Protein AF-A0AB33KIT2-F1 (afdb_monomer_lite)

Foldseek 3Di:
DQFFKWKWFFAAPQQFTQFIDIDGPVCPPDDPPDPDDDPSVRVGPCCVRGPDIDTGGQRPDPPDDQCVRPVPDPRDDPPPDRDDGGDHD

Radius of gyration: 14.67 Å; chains: 1; bounding box: 26×31×40 Å

Organism: NCBI:txid3231512

Secondary structure (DSSP, 8-state):
----EEEEEEE-TT-BEEEEEEEEGGG-S--SS----GGGGTT-S-GGG--EEEEEEE---SS---TTT-TTS-S--SSPPPPPTT-B-

Structure (mmCIF, N/CA/C/O backbone):
data_AF-A0AB33KIT2-F1
#
_entry.id   AF-A0AB33KIT2-F1
#
loop_
_atom_site.group_PDB
_atom_site.id
_atom_site.type_symbol
_atom_site.label_atom_id
_atom_site.label_alt_id
_atom_site.label_comp_id
_atom_site.label_asym_id
_atom_site.label_entity_id
_atom_site.label_seq_id
_atom_site.pdbx_PDB_ins_code
_atom_site.Cartn_x
_atom_site.Cartn_y
_atom_site.Cartn_z
_atom_site.occupancy
_atom_site.B_iso_or_equiv
_atom_site.auth_seq_id
_atom_site.auth_comp_id
_atom_site.auth_asym_id
_atom_site.auth_atom_id
_atom_site.pdbx_PDB_model_num
ATOM 1 N N . MET A 1 1 ? 15.714 -14.034 -11.181 1.00 46.72 1 MET A N 1
ATOM 2 C CA . MET A 1 1 ? 14.269 -14.203 -11.416 1.00 46.72 1 MET A CA 1
ATOM 3 C C . MET A 1 1 ? 13.619 -12.979 -10.822 1.00 46.72 1 MET A C 1
ATOM 5 O O . MET A 1 1 ? 13.681 -12.829 -9.609 1.00 46.72 1 MET A O 1
ATOM 9 N N . ASP A 1 2 ? 13.104 -12.093 -11.667 1.00 54.00 2 ASP A N 1
ATOM 10 C CA . ASP A 1 2 ? 12.370 -10.909 -11.222 1.00 54.00 2 ASP A CA 1
ATOM 11 C C . ASP A 1 2 ? 11.031 -11.419 -10.678 1.00 54.00 2 ASP A C 1
ATOM 13 O O . ASP A 1 2 ? 10.152 -11.831 -11.434 1.00 54.00 2 ASP A O 1
ATOM 17 N N . ALA A 1 3 ? 10.936 -11.565 -9.357 1.00 57.47 3 ALA A N 1
ATOM 18 C CA . ALA A 1 3 ? 9.724 -12.060 -8.724 1.00 57.47 3 ALA A CA 1
ATOM 19 C C . ALA A 1 3 ? 8.640 -10.983 -8.832 1.00 57.47 3 ALA A C 1
ATOM 21 O O . ALA A 1 3 ? 8.893 -9.832 -8.481 1.00 57.47 3 ALA A O 1
ATOM 22 N N . CYS A 1 4 ? 7.434 -11.354 -9.277 1.00 67.69 4 CYS A N 1
ATOM 23 C CA . CYS A 1 4 ? 6.283 -10.459 -9.180 1.00 67.69 4 CYS A CA 1
ATOM 24 C C . CYS A 1 4 ? 6.101 -10.065 -7.712 1.00 67.69 4 CYS A C 1
ATOM 26 O O . CYS A 1 4 ? 5.876 -10.940 -6.862 1.00 67.69 4 CYS A O 1
ATOM 28 N N . ALA A 1 5 ? 6.237 -8.768 -7.447 1.00 77.88 5 ALA A N 1
ATOM 29 C CA . ALA A 1 5 ? 6.088 -8.170 -6.137 1.00 77.88 5 ALA A CA 1
ATOM 30 C C . ALA A 1 5 ? 4.892 -7.215 -6.130 1.00 77.88 5 ALA A C 1
ATOM 32 O O . ALA A 1 5 ? 4.543 -6.601 -7.142 1.00 77.88 5 ALA A O 1
ATOM 33 N N . VAL A 1 6 ? 4.250 -7.114 -4.977 1.00 83.25 6 VAL A N 1
ATOM 34 C CA . VAL A 1 6 ? 3.225 -6.112 -4.687 1.00 83.25 6 VAL A CA 1
ATOM 35 C C . VAL A 1 6 ? 3.507 -5.534 -3.310 1.00 83.25 6 VAL A C 1
ATOM 37 O O . VAL A 1 6 ? 4.074 -6.220 -2.459 1.00 83.25 6 VAL A O 1
ATOM 40 N N . ASP A 1 7 ? 3.107 -4.293 -3.083 1.00 87.56 7 ASP A N 1
ATOM 41 C CA . ASP A 1 7 ? 3.073 -3.723 -1.743 1.00 87.56 7 ASP A CA 1
ATOM 42 C C . ASP A 1 7 ? 1.700 -4.014 -1.134 1.00 87.56 7 ASP A C 1
ATOM 44 O O . ASP A 1 7 ? 0.667 -3.650 -1.695 1.00 87.56 7 ASP A O 1
ATOM 48 N N . ALA A 1 8 ? 1.683 -4.723 -0.009 1.00 89.12 8 ALA A N 1
ATOM 49 C CA . ALA A 1 8 ? 0.494 -4.920 0.805 1.00 89.12 8 ALA A CA 1
ATOM 50 C C . ALA A 1 8 ? 0.432 -3.801 1.84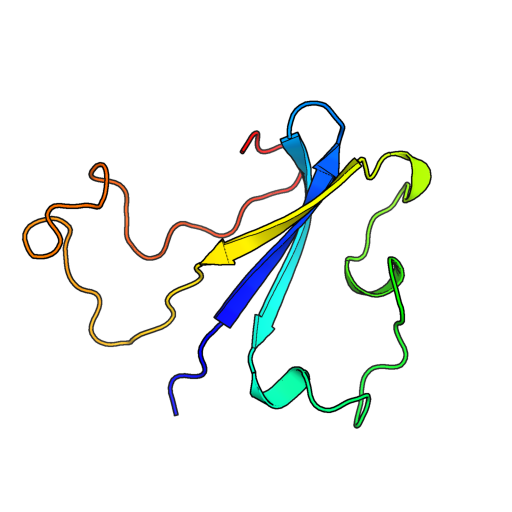7 1.00 89.12 8 ALA A C 1
ATOM 52 O O . ALA A 1 8 ? 1.311 -3.715 2.705 1.00 89.12 8 ALA A O 1
ATOM 53 N N . CYS A 1 9 ? -0.590 -2.955 1.762 1.00 90.69 9 CYS A N 1
ATOM 54 C CA . CYS A 1 9 ? -0.740 -1.764 2.591 1.00 90.69 9 CYS A CA 1
ATOM 55 C C . CYS A 1 9 ? -2.034 -1.825 3.399 1.00 90.69 9 CYS A C 1
ATOM 57 O O . CYS A 1 9 ? -3.118 -1.911 2.822 1.00 90.69 9 CYS A O 1
ATOM 59 N N . ALA A 1 10 ? -1.921 -1.765 4.724 1.00 92.81 10 ALA A N 1
ATOM 60 C CA . ALA A 1 10 ? -3.057 -1.521 5.601 1.00 92.81 10 ALA A CA 1
ATOM 61 C C . ALA A 1 10 ? -3.453 -0.046 5.515 1.00 92.81 10 ALA A C 1
ATOM 63 O O . ALA A 1 10 ? -2.585 0.829 5.594 1.00 92.81 10 ALA A O 1
ATOM 64 N N . VAL A 1 11 ? -4.748 0.224 5.382 1.00 94.06 11 VAL A N 1
ATOM 65 C CA . VAL A 1 11 ? -5.287 1.584 5.309 1.00 94.06 11 VAL A CA 1
ATOM 66 C C . VAL A 1 11 ? -6.455 1.782 6.266 1.00 94.06 11 VAL A C 1
ATOM 68 O O . VAL A 1 11 ? -7.145 0.821 6.614 1.00 94.06 11 VAL A O 1
ATOM 71 N N . ASP A 1 12 ? -6.672 3.031 6.669 1.00 94.69 12 ASP A N 1
ATOM 72 C CA . ASP A 1 12 ? -7.882 3.447 7.379 1.00 94.69 12 ASP A CA 1
ATOM 73 C C . ASP A 1 12 ? -9.077 3.660 6.425 1.00 94.69 12 ASP A C 1
ATOM 75 O O . ASP A 1 12 ? -8.969 3.512 5.203 1.00 94.69 12 ASP A O 1
ATOM 79 N N . GLU A 1 13 ? -10.223 4.050 6.987 1.00 95.94 13 GLU A N 1
ATOM 80 C CA . GLU A 1 13 ? -11.466 4.328 6.246 1.00 95.94 13 GLU A CA 1
ATOM 81 C C . GLU A 1 13 ? -11.326 5.426 5.169 1.00 95.94 13 GLU A C 1
ATOM 83 O O . GLU A 1 13 ? -12.101 5.476 4.211 1.00 95.94 13 GLU A O 1
ATOM 88 N N . ASN A 1 14 ? -10.323 6.300 5.295 1.00 96.00 14 ASN A N 1
ATOM 89 C CA . ASN A 1 14 ? -10.033 7.390 4.363 1.00 96.00 14 ASN A CA 1
ATOM 90 C C . ASN A 1 14 ? -8.945 7.019 3.345 1.00 96.00 14 ASN A C 1
ATOM 92 O O . ASN A 1 14 ? -8.506 7.885 2.578 1.00 96.00 14 ASN A O 1
ATOM 96 N N . ARG A 1 15 ? -8.533 5.743 3.318 1.00 93.31 15 ARG A N 1
ATOM 97 C CA . ARG A 1 15 ? -7.431 5.207 2.507 1.00 93.31 15 ARG A CA 1
ATOM 98 C C . ARG A 1 15 ? -6.072 5.815 2.852 1.00 93.31 15 ARG A C 1
ATOM 100 O O . ARG A 1 15 ? -5.189 5.883 1.997 1.00 93.31 15 ARG A O 1
ATOM 107 N N . VAL A 1 16 ? -5.886 6.249 4.096 1.00 94.69 16 VAL A N 1
ATOM 108 C CA . VAL A 1 16 ? -4.580 6.673 4.603 1.00 94.69 16 VAL A CA 1
ATOM 109 C C . VAL A 1 16 ? -3.790 5.444 5.029 1.00 94.69 16 VAL A C 1
ATOM 111 O O . VAL A 1 16 ? -4.276 4.593 5.771 1.00 94.69 16 VAL A O 1
ATOM 114 N N . THR A 1 17 ? -2.554 5.353 4.557 1.00 93.31 17 THR A N 1
ATOM 115 C CA . THR A 1 17 ? -1.648 4.235 4.813 1.00 93.31 17 THR A CA 1
ATOM 116 C C . THR A 1 17 ? -1.247 4.178 6.286 1.00 93.31 17 THR A C 1
ATOM 118 O O . THR A 1 17 ? -0.624 5.101 6.813 1.00 93.31 17 THR A O 1
ATOM 121 N N . LEU A 1 18 ? -1.548 3.059 6.942 1.00 92.62 18 LEU A N 1
ATOM 122 C CA . LEU A 1 18 ? -1.159 2.761 8.323 1.00 92.62 18 LEU A CA 1
ATOM 123 C C . LEU A 1 18 ? 0.173 1.998 8.390 1.00 92.62 18 LEU A C 1
ATOM 125 O O . LEU A 1 18 ? 0.935 2.177 9.339 1.00 92.62 18 LEU A O 1
ATOM 129 N N . GLY A 1 19 ? 0.468 1.198 7.363 1.00 89.94 19 GLY A N 1
ATOM 130 C CA . GLY A 1 19 ? 1.719 0.458 7.194 1.00 89.94 19 GLY A CA 1
ATOM 131 C C . GLY A 1 19 ? 1.720 -0.344 5.892 1.00 89.94 19 GLY A C 1
ATOM 132 O O . GLY A 1 19 ? 0.666 -0.806 5.455 1.00 89.94 19 GLY A O 1
ATOM 133 N N . CYS A 1 20 ? 2.890 -0.506 5.269 1.00 88.19 20 CYS A N 1
ATOM 134 C CA . CYS A 1 20 ? 3.060 -1.253 4.022 1.00 88.19 20 CYS A CA 1
ATOM 135 C C . CYS A 1 20 ? 4.225 -2.235 4.106 1.00 88.19 20 CYS A C 1
ATOM 137 O O . CYS A 1 20 ? 5.261 -1.953 4.711 1.00 88.19 20 CYS A O 1
ATOM 139 N N . ARG A 1 21 ? 4.092 -3.364 3.409 1.00 86.31 21 ARG A N 1
ATOM 140 C CA . ARG A 1 21 ? 5.169 -4.338 3.230 1.00 86.31 21 ARG A CA 1
ATOM 141 C C . ARG A 1 21 ? 5.199 -4.838 1.793 1.00 86.31 21 ARG A C 1
ATOM 143 O O . ARG A 1 21 ? 4.161 -5.195 1.249 1.00 86.31 21 ARG A O 1
ATOM 150 N N . ALA A 1 22 ? 6.391 -4.906 1.203 1.00 84.81 22 ALA A N 1
ATOM 151 C CA . ALA A 1 22 ? 6.600 -5.536 -0.097 1.00 84.81 22 ALA A CA 1
ATOM 152 C C . ALA A 1 22 ? 6.576 -7.062 0.039 1.00 84.81 22 ALA A C 1
ATOM 154 O O . ALA A 1 22 ? 7.238 -7.634 0.912 1.00 84.81 22 ALA A O 1
ATOM 155 N N . ILE A 1 23 ? 5.815 -7.718 -0.832 1.00 80.75 23 ILE A N 1
ATOM 156 C CA . ILE A 1 23 ? 5.531 -9.151 -0.766 1.00 80.75 23 ILE A CA 1
ATOM 157 C C . ILE A 1 23 ? 5.715 -9.749 -2.152 1.00 80.75 23 ILE A C 1
ATOM 159 O O . ILE A 1 23 ? 5.363 -9.131 -3.155 1.00 80.75 23 ILE A O 1
ATOM 163 N N . SER A 1 24 ? 6.283 -10.947 -2.232 1.00 78.25 24 SER A N 1
ATOM 164 C CA . SER A 1 24 ? 6.570 -11.594 -3.514 1.00 78.25 24 SER A CA 1
ATOM 165 C C . SER A 1 24 ? 6.100 -13.042 -3.537 1.00 78.25 24 SER A C 1
ATOM 167 O O . SER A 1 24 ? 6.058 -13.718 -2.512 1.00 78.25 24 SER A O 1
ATOM 169 N N . SER A 1 25 ? 5.756 -13.539 -4.727 1.00 67.19 25 SER A N 1
ATOM 170 C CA . SER A 1 25 ? 5.239 -14.908 -4.916 1.00 67.19 25 SER A CA 1
ATOM 171 C C . SER A 1 25 ? 6.057 -16.048 -4.267 1.00 67.19 25 SER A C 1
ATOM 173 O O . SER A 1 25 ? 5.424 -16.981 -3.772 1.00 67.19 25 SER A O 1
ATOM 175 N N . PRO A 1 26 ? 7.404 -16.007 -4.156 1.00 65.25 26 PRO A N 1
ATOM 176 C CA . PRO A 1 26 ? 8.161 -17.034 -3.432 1.00 65.25 26 PRO A CA 1
ATOM 177 C C . PRO A 1 26 ? 7.850 -17.095 -1.926 1.00 65.25 26 PRO A C 1
ATOM 179 O O . PRO A 1 26 ? 8.084 -18.124 -1.304 1.00 65.25 26 PRO A O 1
ATOM 182 N N . GLN A 1 27 ? 7.319 -16.015 -1.342 1.00 61.84 27 GLN A N 1
ATOM 183 C CA . GLN A 1 27 ? 6.979 -15.902 0.084 1.00 61.84 27 GLN A CA 1
ATOM 184 C C . GLN A 1 27 ? 5.545 -16.370 0.387 1.00 61.84 27 GLN A C 1
ATOM 186 O O . GLN A 1 27 ? 5.200 -16.570 1.547 1.00 61.84 27 GLN A O 1
ATOM 191 N N . ALA A 1 28 ? 4.701 -16.548 -0.638 1.00 57.59 28 ALA A N 1
ATOM 192 C CA . ALA A 1 28 ? 3.285 -16.889 -0.472 1.00 57.59 28 ALA A CA 1
ATOM 193 C C . ALA A 1 28 ? 3.031 -18.381 -0.156 1.00 57.59 28 ALA A C 1
ATOM 195 O O . ALA A 1 28 ? 1.912 -18.749 0.200 1.00 57.59 28 ALA A O 1
ATOM 196 N N . PHE A 1 29 ? 4.049 -19.248 -0.242 1.00 53.78 29 PHE A N 1
ATOM 197 C CA . PHE A 1 29 ? 3.948 -20.666 0.133 1.00 53.78 29 PHE A CA 1
ATOM 198 C C . PHE A 1 29 ? 4.288 -20.908 1.615 1.00 53.78 29 PHE A C 1
ATOM 200 O O . PHE A 1 29 ? 5.244 -21.612 1.918 1.00 53.78 29 PHE A O 1
ATOM 207 N N . GLY A 1 30 ? 3.474 -20.372 2.534 1.00 55.66 30 GLY A N 1
ATOM 208 C CA . GLY A 1 30 ? 3.518 -20.702 3.971 1.00 55.66 30 GLY A CA 1
ATOM 209 C C . GLY A 1 30 ? 4.831 -20.350 4.700 1.00 55.66 30 GLY A C 1
ATOM 210 O O . GLY A 1 30 ? 5.827 -19.982 4.080 1.00 55.66 30 GLY A O 1
ATOM 211 N N . PRO A 1 31 ? 4.864 -20.420 6.043 1.00 49.28 31 PRO A N 1
ATOM 212 C CA . PRO A 1 31 ? 6.017 -19.963 6.803 1.00 49.28 31 PRO A CA 1
ATOM 213 C C . PRO A 1 31 ? 7.137 -21.004 6.727 1.00 49.28 31 PRO A C 1
ATOM 215 O O . PRO A 1 31 ? 7.130 -21.988 7.462 1.00 49.28 31 PRO A O 1
ATOM 218 N N . ALA A 1 32 ? 8.113 -20.793 5.846 1.00 55.38 32 ALA A N 1
ATOM 219 C CA . ALA A 1 32 ? 9.416 -21.432 6.016 1.00 55.38 32 ALA A CA 1
ATOM 220 C C . ALA A 1 32 ? 10.261 -20.680 7.068 1.00 55.38 32 ALA A C 1
ATOM 222 O O . ALA A 1 32 ? 11.012 -21.329 7.785 1.00 55.38 32 ALA A O 1
ATOM 223 N N . ASP A 1 33 ? 10.067 -19.354 7.217 1.00 63.19 33 ASP A N 1
ATOM 224 C CA . ASP A 1 33 ? 10.911 -18.482 8.062 1.00 63.19 33 ASP A CA 1
ATOM 225 C C . ASP A 1 33 ? 10.191 -17.308 8.788 1.00 63.19 33 ASP A C 1
ATOM 227 O O . ASP A 1 33 ? 10.835 -16.604 9.565 1.00 63.19 33 ASP A O 1
ATOM 231 N N . ASP A 1 34 ? 8.887 -17.048 8.579 1.00 69.75 34 ASP A N 1
ATOM 232 C CA . ASP A 1 34 ? 8.172 -15.910 9.213 1.00 69.75 34 ASP A CA 1
ATOM 233 C C . ASP A 1 34 ? 6.976 -16.387 10.055 1.00 69.75 34 ASP A C 1
ATOM 235 O O . ASP A 1 34 ? 6.018 -16.937 9.521 1.00 69.75 34 ASP A O 1
ATOM 239 N N . SER A 1 35 ? 7.021 -16.187 11.377 1.00 72.50 35 SER A N 1
ATOM 240 C CA . SER A 1 35 ? 5.972 -16.623 12.314 1.00 72.50 35 SER A CA 1
ATOM 241 C C . SER A 1 35 ? 4.757 -15.691 12.382 1.00 72.50 35 SER A C 1
ATOM 243 O O . SER A 1 35 ? 3.783 -16.016 13.065 1.00 72.50 35 SER A O 1
ATOM 245 N N . ARG A 1 36 ? 4.801 -14.531 11.715 1.00 72.69 36 ARG A N 1
ATOM 246 C CA . ARG A 1 36 ? 3.710 -13.547 11.721 1.00 72.69 36 ARG A CA 1
ATOM 247 C C . ARG A 1 36 ? 2.494 -14.074 10.958 1.00 72.69 36 ARG A C 1
ATOM 249 O O . ARG A 1 36 ? 2.619 -14.618 9.864 1.00 72.69 36 ARG A O 1
ATOM 256 N N . THR A 1 37 ? 1.305 -13.873 11.522 1.00 69.44 37 THR A N 1
ATOM 257 C CA . THR A 1 37 ? 0.022 -14.262 10.914 1.00 69.44 37 THR A CA 1
ATOM 258 C C . THR A 1 37 ? -0.957 -13.094 10.949 1.00 69.44 37 THR A C 1
ATOM 260 O O . THR A 1 37 ? -0.874 -12.256 11.842 1.00 69.44 37 THR A O 1
ATOM 263 N N . GLY A 1 38 ? -1.875 -13.029 9.983 1.00 68.19 38 GLY A N 1
ATOM 264 C CA . GLY A 1 38 ? -2.896 -11.979 9.941 1.00 68.19 38 GLY A CA 1
ATOM 265 C C . GLY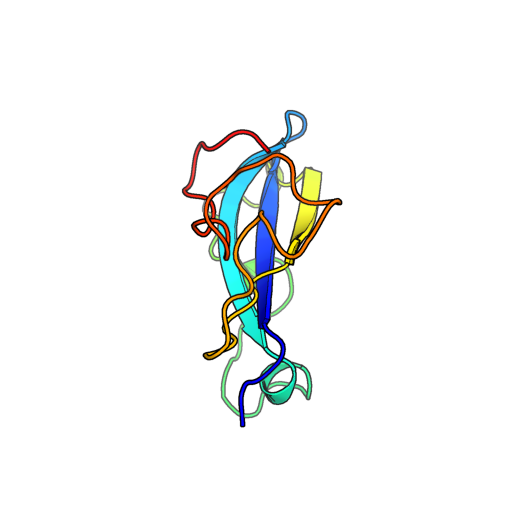 A 1 38 ? -2.312 -10.562 9.875 1.00 68.19 38 GLY A C 1
ATOM 266 O O . GLY A 1 38 ? -1.408 -10.285 9.087 1.00 68.19 38 GLY A O 1
ATOM 267 N N . ASP A 1 39 ? -2.839 -9.677 10.715 1.00 67.69 39 ASP A N 1
ATOM 268 C CA . ASP A 1 39 ? -2.448 -8.271 10.885 1.00 67.69 39 ASP A CA 1
ATOM 269 C C . ASP A 1 39 ? -0.995 -8.088 11.353 1.00 67.69 39 ASP A C 1
ATOM 271 O O . ASP A 1 39 ? -0.330 -7.135 10.941 1.00 67.69 39 ASP A O 1
ATOM 275 N N . GLN A 1 40 ? -0.449 -9.047 12.113 1.00 70.81 40 GLN A N 1
ATOM 2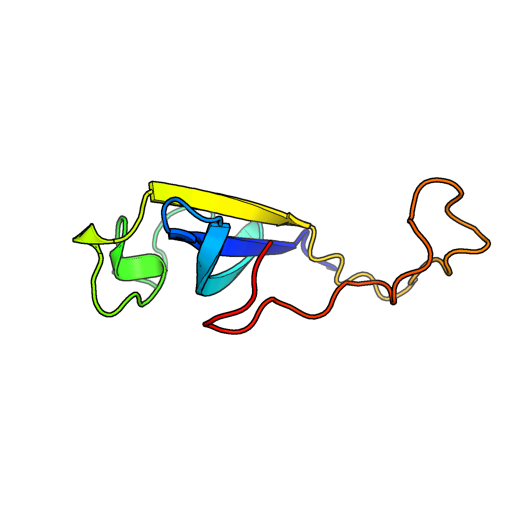76 C CA . GLN A 1 40 ? 0.948 -9.028 12.579 1.00 70.81 40 GLN A CA 1
ATOM 277 C C . GLN A 1 40 ? 1.959 -8.978 11.430 1.00 70.81 40 GLN A C 1
ATOM 279 O O . GLN A 1 40 ? 3.131 -8.661 11.631 1.00 70.81 40 GLN A O 1
ATOM 284 N N . TRP A 1 41 ? 1.537 -9.333 10.218 1.00 73.12 41 TRP A N 1
ATOM 285 C CA . TRP A 1 41 ? 2.404 -9.347 9.054 1.00 73.12 41 TRP A CA 1
ATOM 286 C C . TRP A 1 41 ? 2.655 -7.957 8.449 1.00 73.12 41 TRP A C 1
ATOM 288 O O . TRP A 1 41 ? 3.672 -7.782 7.767 1.00 73.12 41 TRP A O 1
ATOM 298 N N . LEU A 1 42 ? 1.778 -6.986 8.737 1.00 77.56 42 LEU A N 1
ATOM 299 C CA . LEU A 1 42 ? 1.822 -5.610 8.226 1.00 77.56 42 LEU A CA 1
ATOM 300 C C . LEU A 1 42 ? 2.456 -4.600 9.202 1.00 77.56 42 LEU A C 1
ATOM 302 O O . LEU A 1 42 ? 2.605 -3.443 8.827 1.00 77.56 42 LEU A O 1
ATOM 306 N N . ASP A 1 43 ? 2.857 -5.039 10.404 1.00 75.62 43 ASP A N 1
ATOM 307 C CA . ASP A 1 43 ? 3.539 -4.220 11.429 1.00 75.62 43 ASP A CA 1
ATOM 308 C C . ASP A 1 43 ? 2.806 -2.899 11.741 1.00 75.62 43 ASP A C 1
ATOM 310 O O . ASP A 1 43 ? 3.382 -1.812 11.754 1.00 75.62 43 ASP A O 1
ATOM 314 N N . VAL A 1 44 ? 1.487 -2.994 11.933 1.00 82.50 44 VAL A N 1
ATOM 315 C CA . VAL A 1 44 ? 0.618 -1.845 12.215 1.00 82.50 44 VAL A CA 1
ATOM 316 C C . VAL A 1 44 ? 0.505 -1.652 13.726 1.00 82.50 44 VAL A C 1
ATOM 318 O O . VAL A 1 44 ? 0.166 -2.587 14.445 1.00 82.50 44 VAL A O 1
ATOM 321 N N . GLU A 1 45 ? 0.750 -0.430 14.207 1.00 84.19 45 GLU A N 1
ATOM 322 C CA . GLU A 1 45 ? 0.703 -0.107 15.644 1.00 84.19 45 GLU A CA 1
ATOM 323 C C . GLU A 1 45 ? -0.689 -0.314 16.263 1.00 84.19 45 GLU A C 1
ATOM 325 O O . GLU A 1 45 ? -0.789 -0.824 17.377 1.00 84.19 45 GLU A O 1
ATOM 330 N N . ASN A 1 46 ? -1.743 0.055 15.525 1.00 86.75 46 ASN A N 1
ATOM 331 C CA . ASN A 1 46 ? -3.137 0.048 15.976 1.00 86.75 46 ASN A CA 1
ATOM 332 C C . ASN A 1 46 ? -4.017 -0.735 14.980 1.00 86.75 46 ASN A C 1
ATOM 334 O O . ASN A 1 46 ? -4.642 -0.125 14.104 1.00 86.75 46 ASN A O 1
ATOM 338 N N . PRO A 1 47 ? -4.049 -2.078 15.050 1.00 86.56 47 PRO A N 1
ATOM 339 C CA . PRO A 1 47 ? -4.758 -2.915 14.080 1.00 86.56 47 PRO A CA 1
ATOM 340 C C . PRO A 1 47 ? -6.263 -2.634 13.976 1.00 86.56 47 PRO A C 1
ATOM 342 O O . PRO A 1 47 ? -6.865 -2.859 12.931 1.00 86.56 47 PRO A O 1
ATOM 345 N N . GLU A 1 48 ? -6.882 -2.106 15.030 1.00 88.88 48 GLU A N 1
ATOM 346 C CA . GLU A 1 48 ? -8.295 -1.724 15.055 1.00 88.88 48 GLU A CA 1
ATOM 347 C C . GLU A 1 48 ? -8.647 -0.555 14.121 1.00 88.88 48 GLU A C 1
ATOM 349 O O . GLU A 1 48 ? -9.825 -0.324 13.861 1.00 88.88 48 GLU A O 1
ATOM 354 N N . GLN A 1 49 ? -7.645 0.179 13.624 1.00 91.19 49 GLN A N 1
ATOM 355 C CA . GLN A 1 49 ? -7.828 1.264 12.655 1.00 91.19 49 GLN A CA 1
ATOM 356 C C . GLN A 1 49 ? -7.857 0.766 11.205 1.00 91.19 49 GLN A C 1
ATOM 358 O O . GLN A 1 49 ? -8.132 1.551 10.300 1.00 91.19 49 GLN A O 1
ATOM 363 N N . ILE A 1 50 ? -7.552 -0.514 10.971 1.00 91.25 50 ILE A N 1
ATOM 364 C CA . ILE A 1 50 ? -7.489 -1.087 9.629 1.00 91.25 50 ILE A CA 1
ATOM 365 C C . ILE A 1 50 ? -8.912 -1.279 9.097 1.00 91.25 50 ILE A C 1
ATOM 367 O O . ILE A 1 50 ? -9.660 -2.119 9.595 1.00 91.25 50 ILE A O 1
ATOM 371 N N . ASP A 1 51 ? -9.252 -0.547 8.038 1.00 94.62 51 ASP A N 1
ATOM 372 C CA . ASP A 1 51 ? -10.478 -0.762 7.260 1.00 94.62 51 ASP A CA 1
ATOM 373 C C . ASP A 1 51 ? -10.244 -1.796 6.148 1.00 94.62 51 ASP A C 1
ATOM 375 O O . ASP A 1 51 ? -11.062 -2.688 5.913 1.00 94.62 51 ASP A O 1
ATOM 379 N N . ALA A 1 52 ? -9.083 -1.726 5.486 1.00 91.94 52 ALA A N 1
ATOM 380 C CA . ALA A 1 52 ? -8.752 -2.610 4.375 1.00 91.94 52 ALA A CA 1
ATOM 381 C C . ALA A 1 52 ? -7.247 -2.863 4.218 1.00 91.94 52 ALA A C 1
ATOM 383 O O . ALA A 1 52 ? -6.399 -2.115 4.704 1.00 91.94 52 ALA A O 1
ATOM 384 N N . VAL A 1 53 ? -6.926 -3.916 3.456 1.00 90.94 53 VAL A N 1
ATOM 385 C CA . VAL A 1 53 ? -5.583 -4.169 2.919 1.00 90.94 53 VAL A CA 1
ATOM 386 C C . VAL A 1 53 ? -5.625 -4.009 1.403 1.00 90.94 53 VAL A C 1
ATOM 388 O O . VAL A 1 53 ? -6.343 -4.738 0.715 1.00 90.94 53 VAL A O 1
ATOM 391 N N . LEU A 1 54 ? -4.852 -3.061 0.879 1.00 90.94 54 LEU A N 1
ATOM 392 C CA . LEU A 1 54 ? -4.705 -2.817 -0.554 1.00 90.94 54 LEU A CA 1
ATOM 393 C C . LEU A 1 54 ? -3.443 -3.506 -1.079 1.00 90.94 54 LEU A C 1
ATOM 395 O O . LEU A 1 54 ? -2.398 -3.473 -0.435 1.00 90.94 54 LEU A O 1
ATOM 399 N N . LEU A 1 55 ? -3.545 -4.121 -2.260 1.00 87.31 55 LEU A N 1
ATOM 400 C CA . LEU A 1 55 ? -2.406 -4.690 -2.982 1.00 87.31 55 LEU A CA 1
ATOM 401 C C . LEU A 1 55 ? -2.023 -3.746 -4.120 1.00 87.31 55 LEU A C 1
ATOM 403 O O . LEU A 1 55 ? -2.744 -3.646 -5.116 1.00 87.31 55 LEU A O 1
ATOM 407 N N . ILE A 1 56 ? -0.900 -3.052 -3.964 1.00 85.00 56 ILE A N 1
ATOM 408 C CA . ILE A 1 56 ? -0.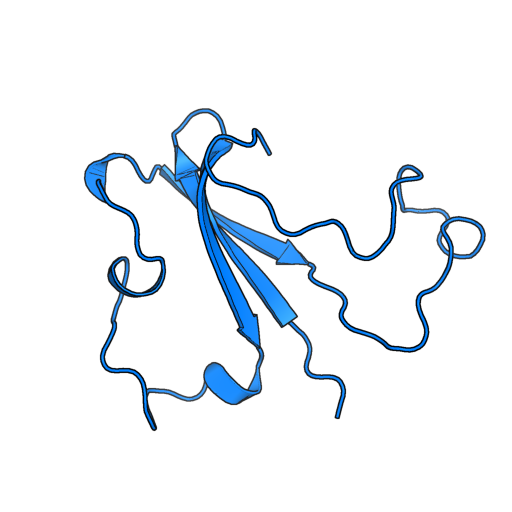394 -2.083 -4.934 1.00 85.00 56 ILE A CA 1
ATOM 409 C C . ILE A 1 56 ? 0.652 -2.767 -5.819 1.00 85.00 56 ILE A C 1
ATOM 411 O O . ILE A 1 56 ? 1.611 -3.339 -5.297 1.00 85.00 56 ILE A O 1
ATOM 415 N N . PRO A 1 57 ? 0.502 -2.728 -7.155 1.00 81.75 57 PRO A N 1
ATOM 416 C CA . PRO A 1 57 ? 1.510 -3.259 -8.062 1.00 81.75 57 PRO A CA 1
ATOM 417 C C . PRO A 1 57 ? 2.888 -2.642 -7.800 1.00 81.75 57 PRO A C 1
ATOM 419 O O . PRO A 1 57 ? 3.058 -1.428 -7.894 1.00 81.75 57 PRO A O 1
ATOM 422 N N . ASN A 1 58 ? 3.875 -3.490 -7.512 1.00 76.69 58 ASN A N 1
ATOM 423 C CA . ASN A 1 58 ? 5.257 -3.083 -7.292 1.00 76.69 58 ASN A CA 1
ATOM 424 C C . ASN A 1 58 ? 6.141 -3.75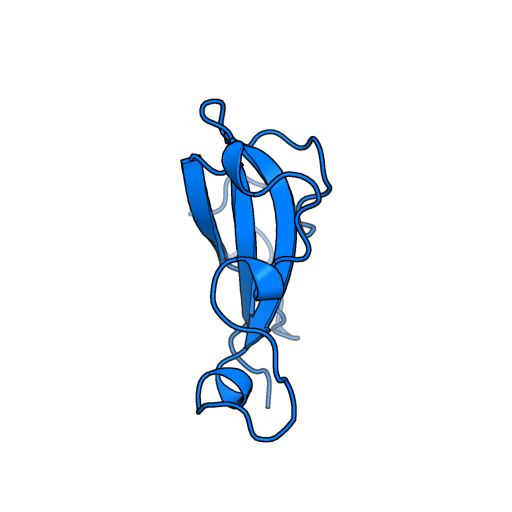2 -8.356 1.00 76.69 58 ASN A C 1
ATOM 426 O O . ASN A 1 58 ? 6.772 -4.786 -8.122 1.00 76.69 58 ASN A O 1
ATOM 430 N N . ASP A 1 59 ? 6.115 -3.200 -9.573 1.00 70.38 59 ASP A N 1
ATOM 431 C CA . ASP A 1 59 ? 6.887 -3.734 -10.698 1.00 70.38 59 ASP A CA 1
ATOM 432 C C . ASP A 1 59 ? 8.395 -3.505 -10.498 1.00 70.38 59 ASP A C 1
ATOM 434 O O . ASP A 1 59 ? 8.943 -2.445 -10.796 1.00 70.38 59 ASP A O 1
ATOM 438 N N . GLN A 1 60 ? 9.081 -4.535 -10.007 1.00 68.31 60 GLN A N 1
ATOM 439 C CA . GLN A 1 60 ? 10.529 -4.537 -9.790 1.00 68.31 60 GLN A CA 1
ATOM 440 C C . GLN A 1 60 ? 11.335 -4.904 -11.051 1.00 68.31 60 GLN A C 1
ATOM 442 O O . GLN A 1 60 ? 12.534 -5.174 -10.957 1.00 68.31 60 GLN A O 1
ATOM 447 N N . SER A 1 61 ? 10.710 -4.952 -12.234 1.00 63.25 61 SER A N 1
ATOM 448 C CA . SER A 1 61 ? 11.390 -5.358 -13.464 1.00 63.25 61 SER A CA 1
ATOM 449 C C . SER A 1 61 ? 12.565 -4.438 -13.829 1.00 63.25 61 SER A C 1
ATOM 451 O O . SER A 1 61 ? 12.528 -3.210 -13.702 1.00 63.25 61 SER A O 1
ATOM 453 N N . SER A 1 62 ? 13.646 -5.053 -14.317 1.00 58.38 62 SER A N 1
ATOM 454 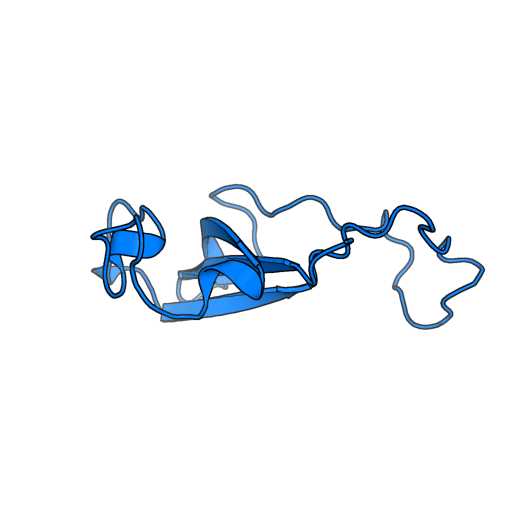C CA . SER A 1 62 ? 14.842 -4.339 -14.792 1.00 58.38 62 SER A CA 1
ATOM 455 C C . SER A 1 62 ? 14.598 -3.565 -16.098 1.00 58.38 62 SER A C 1
ATOM 457 O O . SER A 1 62 ? 15.222 -2.530 -16.334 1.00 58.38 62 SER A O 1
ATOM 459 N N . ASN A 1 63 ? 13.643 -4.023 -16.915 1.00 59.59 63 ASN A N 1
ATOM 460 C CA . ASN A 1 63 ? 13.196 -3.374 -18.150 1.00 59.59 63 ASN A CA 1
ATOM 461 C C . ASN A 1 63 ? 11.988 -2.464 -17.894 1.00 59.59 63 ASN A C 1
ATOM 463 O O . ASN A 1 63 ? 10.904 -2.682 -18.442 1.00 59.59 63 ASN A O 1
ATOM 467 N N . ARG A 1 64 ? 12.195 -1.427 -17.076 1.00 55.94 64 ARG A N 1
ATOM 468 C CA . ARG A 1 64 ? 11.186 -0.399 -16.796 1.00 55.94 64 ARG A CA 1
ATOM 469 C C . ARG A 1 64 ? 10.717 0.225 -18.107 1.00 55.94 64 ARG A C 1
ATOM 471 O O . ARG A 1 64 ? 11.470 0.950 -18.762 1.00 55.94 64 ARG A O 1
ATOM 478 N N . ARG A 1 65 ? 9.484 -0.066 -18.519 1.00 53.56 65 ARG A N 1
ATOM 479 C CA . ARG A 1 65 ? 8.877 0.645 -19.646 1.00 53.56 65 ARG A CA 1
ATOM 480 C C . ARG A 1 65 ? 8.606 2.072 -19.187 1.00 53.56 65 ARG A C 1
ATOM 482 O O . ARG A 1 65 ? 8.071 2.296 -18.109 1.00 53.56 65 ARG A O 1
ATOM 489 N N . THR A 1 66 ? 9.039 3.042 -19.979 1.00 51.72 66 THR A N 1
ATOM 490 C CA . THR A 1 66 ? 8.728 4.450 -19.726 1.00 51.72 66 THR A CA 1
ATOM 491 C C . THR A 1 66 ? 7.259 4.710 -20.054 1.00 51.72 66 THR A C 1
ATOM 493 O O . THR A 1 66 ? 6.683 4.016 -20.891 1.00 51.72 66 THR A O 1
ATOM 496 N N . CYS A 1 67 ? 6.661 5.752 -19.471 1.00 52.41 67 CYS A N 1
ATOM 497 C CA . CYS A 1 67 ? 5.257 6.124 -19.713 1.00 52.41 67 CYS A CA 1
ATOM 498 C C . CYS A 1 67 ? 4.939 6.371 -21.202 1.00 52.41 67 CYS A C 1
ATOM 500 O O . CYS A 1 67 ? 3.796 6.280 -21.627 1.00 52.41 67 CYS A O 1
ATOM 502 N N . ALA A 1 68 ? 5.951 6.650 -22.031 1.00 52.50 68 ALA A N 1
ATOM 503 C CA . ALA A 1 68 ? 5.790 6.766 -23.481 1.00 52.50 68 ALA A CA 1
ATOM 504 C C . ALA A 1 68 ? 5.472 5.423 -24.176 1.00 52.50 68 ALA A C 1
ATOM 506 O O . ALA A 1 68 ? 4.966 5.420 -25.296 1.00 52.50 68 ALA A O 1
ATOM 507 N N . ALA A 1 69 ? 5.780 4.293 -23.534 1.00 52.34 69 ALA A N 1
ATOM 508 C CA . ALA A 1 69 ? 5.529 2.942 -24.027 1.00 52.34 69 ALA A CA 1
ATOM 509 C C . ALA A 1 69 ? 4.298 2.275 -23.381 1.00 52.34 69 ALA A C 1
ATOM 511 O O . ALA A 1 69 ? 3.818 1.277 -23.920 1.00 52.34 69 ALA A O 1
ATOM 512 N N . ASP A 1 70 ? 3.774 2.821 -22.276 1.00 52.25 70 ASP A N 1
ATOM 513 C CA . ASP A 1 70 ? 2.529 2.376 -21.641 1.00 52.25 70 ASP A CA 1
ATOM 514 C C . ASP A 1 70 ? 1.497 3.513 -21.597 1.00 52.25 70 ASP A C 1
ATOM 516 O O . ASP A 1 70 ? 1.495 4.371 -20.719 1.00 52.25 70 ASP A O 1
ATOM 520 N N . VAL A 1 71 ? 0.594 3.510 -22.582 1.00 50.50 71 VAL A N 1
ATOM 521 C CA . VAL A 1 71 ? -0.460 4.525 -22.768 1.00 50.50 71 VAL A CA 1
ATOM 522 C C . VAL A 1 71 ? -1.511 4.536 -21.641 1.00 50.50 71 VAL A C 1
ATOM 524 O O . VAL A 1 71 ? -2.457 5.325 -21.696 1.00 50.50 71 VAL A O 1
ATOM 527 N N . LYS A 1 72 ? -1.414 3.630 -20.658 1.00 60.97 72 LYS A N 1
ATOM 528 C CA . LYS A 1 72 ? -2.370 3.505 -19.550 1.00 60.97 72 LYS A CA 1
ATOM 529 C C . LYS A 1 72 ? -1.866 4.062 -18.224 1.00 60.97 72 LYS A C 1
ATOM 531 O O . LYS A 1 72 ? -2.698 4.257 -17.341 1.00 60.97 72 LYS A O 1
ATOM 536 N N . ASP A 1 73 ? -0.586 4.394 -18.106 1.00 54.28 73 ASP A N 1
ATOM 537 C CA . ASP A 1 73 ? -0.053 4.997 -16.890 1.00 54.28 73 ASP A CA 1
ATOM 538 C C . ASP A 1 73 ? -0.174 6.520 -16.938 1.00 54.28 73 ASP A C 1
ATOM 540 O O . ASP A 1 73 ? 0.275 7.178 -17.876 1.00 54.28 73 ASP A O 1
ATOM 544 N N . GLY A 1 74 ? -0.790 7.102 -15.906 1.00 58.22 74 GLY A N 1
ATOM 545 C CA . GLY A 1 74 ? -1.065 8.538 -15.757 1.00 58.22 74 GLY A CA 1
ATOM 546 C C . GLY A 1 74 ? 0.171 9.443 -15.623 1.00 58.22 74 GLY A C 1
ATOM 547 O O . GLY A 1 74 ? 0.084 10.501 -15.009 1.00 58.22 74 GLY A O 1
ATOM 548 N N . GLY A 1 75 ? 1.322 9.045 -16.175 1.00 55.00 75 GLY A N 1
ATOM 549 C CA . GLY A 1 75 ? 2.538 9.853 -16.277 1.00 55.00 75 GLY A CA 1
ATOM 550 C C . GLY A 1 75 ? 3.446 9.849 -15.044 1.00 55.00 75 GLY A C 1
ATOM 551 O O . GLY A 1 75 ? 4.424 10.593 -15.033 1.00 55.00 75 GLY A O 1
ATOM 552 N N . GLY A 1 76 ? 3.157 9.034 -14.025 1.00 57.16 76 GLY A N 1
ATOM 553 C CA . GLY A 1 76 ? 3.990 8.897 -12.825 1.00 57.16 76 GLY A CA 1
ATOM 554 C C . GLY A 1 76 ? 5.291 8.124 -13.069 1.00 57.16 76 GLY A C 1
ATOM 555 O O . GLY A 1 76 ? 5.455 7.454 -14.083 1.00 57.16 76 GLY A O 1
ATOM 556 N N . THR A 1 77 ? 6.245 8.212 -12.141 1.00 58.09 77 THR A N 1
ATOM 557 C CA . THR A 1 77 ? 7.459 7.379 -12.184 1.00 58.09 77 THR A CA 1
ATOM 558 C C . THR A 1 77 ? 7.084 5.913 -11.969 1.00 58.09 77 THR A C 1
ATOM 560 O O . THR A 1 77 ? 6.423 5.605 -10.982 1.00 58.09 77 THR A O 1
ATOM 563 N N . HIS A 1 78 ? 7.544 5.022 -12.856 1.00 51.38 78 HIS A N 1
ATOM 564 C CA . HIS A 1 78 ? 7.395 3.571 -12.704 1.00 51.38 78 HIS A CA 1
ATOM 565 C C . HIS A 1 78 ? 8.711 2.887 -12.282 1.00 51.38 78 HIS A C 1
ATOM 567 O O . HIS A 1 78 ? 9.766 3.179 -12.865 1.00 51.38 78 HIS A O 1
ATOM 573 N N . PRO A 1 79 ? 8.667 1.950 -11.314 1.00 55.38 79 PRO A N 1
ATOM 574 C CA . PRO A 1 79 ? 7.507 1.642 -10.470 1.00 55.38 79 PRO A CA 1
ATOM 575 C C . PRO A 1 79 ? 7.141 2.823 -9.554 1.00 55.38 79 PRO A C 1
ATOM 577 O O . PRO A 1 79 ? 8.023 3.639 -9.252 1.00 55.38 79 PRO A O 1
ATOM 580 N N . PRO A 1 80 ? 5.870 2.926 -9.116 1.00 64.25 80 PRO A N 1
ATOM 581 C CA . PRO A 1 80 ? 5.502 3.874 -8.077 1.00 64.25 80 PRO A CA 1
ATOM 582 C C . PRO A 1 80 ? 6.417 3.672 -6.870 1.00 64.25 80 PRO A C 1
ATOM 584 O O . PRO A 1 80 ? 6.810 2.546 -6.553 1.00 64.25 80 PRO A O 1
ATOM 587 N N . LYS A 1 81 ? 6.769 4.763 -6.188 1.00 74.31 81 LYS A N 1
ATOM 588 C CA . LYS A 1 81 ? 7.396 4.642 -4.872 1.00 74.31 81 LYS A CA 1
ATOM 589 C C . LYS A 1 81 ? 6.422 3.881 -3.963 1.00 74.31 81 LYS A C 1
ATOM 591 O O . LYS A 1 81 ? 5.225 4.161 -4.006 1.00 74.31 81 LYS A O 1
ATOM 596 N N . SER A 1 82 ? 6.932 2.954 -3.153 1.00 78.00 82 SER A N 1
ATOM 597 C CA . SER A 1 82 ? 6.122 2.322 -2.111 1.00 78.00 82 SER A CA 1
ATOM 598 C C . SER A 1 82 ? 5.512 3.399 -1.203 1.00 78.00 82 SER A C 1
ATOM 600 O O . SER A 1 82 ? 6.228 4.352 -0.870 1.00 78.00 82 SER A O 1
ATOM 602 N N . PRO A 1 83 ? 4.229 3.279 -0.822 1.00 87.06 83 PRO A N 1
ATOM 603 C CA . PRO A 1 83 ? 3.594 4.259 0.048 1.00 87.06 83 PRO A CA 1
ATOM 604 C C . PRO A 1 83 ? 4.255 4.309 1.423 1.00 87.06 83 PRO A C 1
ATOM 606 O O . PRO A 1 83 ? 4.601 3.272 2.000 1.00 87.06 83 PRO A O 1
ATOM 609 N N . ASP A 1 84 ? 4.392 5.518 1.954 1.00 88.88 84 ASP A N 1
ATOM 610 C CA . ASP A 1 84 ? 4.816 5.761 3.324 1.00 88.88 84 ASP A CA 1
ATOM 611 C C . ASP A 1 84 ? 3.594 5.832 4.257 1.00 88.88 84 ASP A C 1
ATOM 613 O O . ASP A 1 84 ? 2.460 6.094 3.849 1.00 88.88 84 ASP A O 1
ATOM 617 N N . ARG A 1 85 ? 3.814 5.622 5.559 1.00 90.19 85 ARG A N 1
ATOM 618 C CA . ARG A 1 85 ? 2.760 5.814 6.564 1.00 90.19 85 ARG A CA 1
ATOM 619 C C . ARG A 1 85 ? 2.263 7.264 6.533 1.00 90.19 85 ARG A C 1
ATOM 621 O O . ARG A 1 85 ? 3.061 8.192 6.644 1.00 90.19 85 ARG A O 1
ATOM 628 N N . GLY A 1 86 ? 0.947 7.439 6.452 1.00 91.31 86 GLY A N 1
ATOM 629 C CA . GLY A 1 86 ? 0.291 8.739 6.317 1.00 91.31 86 GLY A CA 1
ATOM 630 C C . GLY A 1 86 ? -0.017 9.153 4.874 1.00 91.31 86 GLY A C 1
ATOM 631 O O . GLY A 1 86 ? -0.755 10.120 4.690 1.00 91.31 86 GLY A O 1
ATOM 632 N N . ASP A 1 87 ? 0.481 8.432 3.864 1.00 91.62 87 ASP A N 1
ATOM 633 C CA . ASP A 1 87 ? 0.120 8.689 2.466 1.00 91.62 87 ASP A CA 1
ATOM 634 C C . ASP A 1 87 ? -1.341 8.306 2.203 1.00 91.62 87 ASP A C 1
ATOM 636 O O . ASP A 1 87 ? -1.796 7.240 2.624 1.00 91.62 87 ASP A O 1
ATOM 640 N N . GLN A 1 88 ? -2.064 9.157 1.472 1.00 92.94 88 GLN A N 1
ATOM 641 C CA . GLN A 1 88 ? -3.431 8.889 1.027 1.00 92.94 88 GLN A CA 1
ATOM 642 C C . GLN A 1 88 ? -3.430 8.254 -0.370 1.00 92.94 88 GLN A C 1
ATOM 644 O O . GLN A 1 88 ? -2.844 8.819 -1.298 1.00 92.94 88 GLN A O 1
ATOM 649 N N . LEU A 1 89 ? -4.095 7.101 -0.503 1.00 86.12 89 LEU A N 1
ATOM 650 C CA . LEU A 1 89 ? -4.123 6.259 -1.709 1.00 86.12 89 LEU A CA 1
ATOM 651 C C . LEU A 1 89 ? -5.417 6.371 -2.525 1.00 86.12 89 LEU A C 1
ATOM 653 O O . LEU A 1 89 ? -6.520 6.360 -1.927 1.00 86.12 89 LEU A O 1
#

pLDDT: mean 74.2, std 15.33, range [46.72, 96.0]

Sequence (89 aa):
MDACAVDACAVDENRVTLGCRAISSPQAFGPADDSRTGDQWLDVENPEQIDAVLLIPNDQSSNRRTCAADVKDGGGTHPPKSPDRGDQL